Protein AF-A0A967C156-F1 (afdb_monomer)

Radius of gyration: 16.28 Å; Cα contacts (8 Å, |Δi|>4): 108; chains: 1; bounding box: 31×24×55 Å

pLDDT: mean 86.51, std 12.31, range [44.38, 97.31]

Mean predicted aligned error: 6.6 Å

Secondary structure (DSSP, 8-state):
-HHHHHHHHHHHHHHHHHSSSPTTHHHHHHHHHHHHHHHHGGGS-S-HHHHHHHHHHHHHHHHHHHHHHHHHTT--GGGSTTHHHHHHHHHHHHHHHHHHHHHHHHHHHHSGGGTGGG-

Structure (mmCIF, N/CA/C/O backbone):
data_AF-A0A967C156-F1
#
_entry.id   AF-A0A967C156-F1
#
loop_
_atom_site.group_PDB
_atom_site.id
_atom_site.type_symbol
_atom_site.label_atom_id
_atom_site.label_alt_id
_atom_site.label_comp_id
_atom_site.label_asym_id
_atom_site.label_entity_id
_atom_site.label_seq_id
_atom_site.pdbx_PDB_ins_code
_atom_site.Cartn_x
_atom_site.Cartn_y
_atom_site.Cartn_z
_atom_site.occupancy
_atom_site.B_iso_or_equiv
_atom_site.auth_seq_id
_atom_site.auth_comp_id
_atom_site.auth_asym_id
_atom_site.auth_atom_id
_atom_site.pdbx_PDB_model_num
ATOM 1 N N . PRO A 1 1 ? -3.952 -3.877 -15.916 1.00 76.62 1 PRO A N 1
ATOM 2 C CA . PRO A 1 1 ? -4.201 -3.516 -14.492 1.00 76.62 1 PRO A CA 1
ATOM 3 C C . PRO A 1 1 ? -4.969 -4.615 -13.755 1.00 76.62 1 PRO A C 1
ATOM 5 O O . PRO A 1 1 ? -4.628 -4.916 -12.619 1.00 76.62 1 PRO A O 1
ATOM 8 N N . GLU A 1 2 ? -5.952 -5.225 -14.424 1.00 88.44 2 GLU A N 1
ATOM 9 C CA . GLU A 1 2 ? -6.846 -6.249 -13.864 1.00 88.44 2 GLU A CA 1
ATOM 10 C C . GLU A 1 2 ? -6.127 -7.377 -13.096 1.00 88.44 2 GLU A C 1
ATOM 12 O O . GLU A 1 2 ? -6.492 -7.585 -11.940 1.00 88.44 2 GLU A O 1
ATOM 17 N N . PRO A 1 3 ? -5.049 -8.026 -13.600 1.00 92.00 3 PRO A N 1
ATOM 18 C CA . PRO A 1 3 ? -4.417 -9.123 -12.857 1.00 92.00 3 PRO A CA 1
ATOM 19 C C . PRO A 1 3 ? -3.771 -8.671 -11.542 1.00 92.00 3 PRO A C 1
ATOM 21 O O . PRO A 1 3 ? -3.859 -9.360 -10.532 1.00 92.00 3 PRO A O 1
ATOM 24 N N . ALA A 1 4 ? -3.150 -7.487 -11.536 1.00 91.75 4 ALA A N 1
ATOM 25 C CA . ALA A 1 4 ? -2.518 -6.933 -10.341 1.00 91.75 4 ALA A CA 1
ATOM 26 C C . ALA A 1 4 ? -3.553 -6.542 -9.281 1.00 91.75 4 ALA A C 1
ATOM 28 O O . ALA A 1 4 ? -3.335 -6.763 -8.096 1.00 91.75 4 ALA A O 1
ATOM 29 N N . VAL A 1 5 ? -4.690 -5.991 -9.713 1.00 96.25 5 VAL A N 1
ATOM 30 C CA . VAL A 1 5 ? -5.806 -5.635 -8.829 1.00 96.25 5 VAL A CA 1
ATOM 31 C C . VAL A 1 5 ? -6.410 -6.884 -8.190 1.00 96.2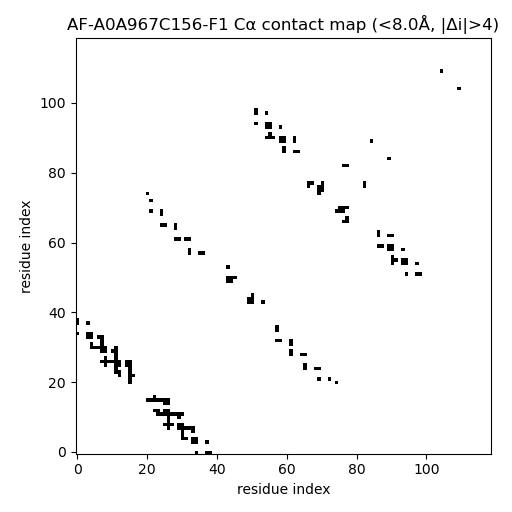5 5 VAL A C 1
ATOM 33 O O . VAL A 1 5 ? -6.600 -6.909 -6.977 1.00 96.25 5 VAL A O 1
ATOM 36 N N . VAL A 1 6 ? -6.635 -7.941 -8.977 1.00 97.25 6 VAL A N 1
ATOM 37 C CA . VAL A 1 6 ? -7.114 -9.233 -8.461 1.00 97.25 6 VAL A CA 1
ATOM 38 C C . VAL A 1 6 ? -6.111 -9.832 -7.474 1.00 97.25 6 VAL A C 1
ATOM 40 O O . VAL A 1 6 ? -6.518 -10.311 -6.417 1.00 97.25 6 VAL A O 1
ATOM 43 N N . LEU A 1 7 ? -4.808 -9.759 -7.762 1.00 95.56 7 LEU A N 1
ATOM 44 C CA . LEU A 1 7 ? -3.757 -10.193 -6.835 1.00 95.56 7 LEU A CA 1
ATOM 45 C C . LEU A 1 7 ? -3.767 -9.391 -5.529 1.00 95.56 7 LEU A C 1
ATOM 47 O O . LEU A 1 7 ? -3.709 -9.984 -4.457 1.00 95.56 7 LEU A O 1
ATOM 51 N N . GLY A 1 8 ? -3.884 -8.062 -5.602 1.00 95.94 8 GLY A N 1
ATOM 52 C CA . GLY A 1 8 ? -3.962 -7.197 -4.422 1.00 95.94 8 GLY A CA 1
ATOM 53 C C . GLY A 1 8 ? -5.182 -7.512 -3.557 1.00 95.94 8 GLY A C 1
ATOM 54 O O . GLY A 1 8 ? -5.052 -7.686 -2.345 1.00 95.94 8 GLY A O 1
ATOM 55 N N . PHE A 1 9 ? -6.350 -7.666 -4.185 1.00 97.06 9 PHE A N 1
ATOM 56 C CA . PHE A 1 9 ? -7.585 -8.051 -3.506 1.00 97.06 9 PHE A CA 1
ATOM 57 C C . PHE A 1 9 ? -7.468 -9.419 -2.835 1.00 97.06 9 PHE A C 1
ATOM 59 O O . PHE A 1 9 ? -7.745 -9.550 -1.646 1.00 97.06 9 PHE A O 1
ATOM 66 N N . THR A 1 10 ? -7.049 -10.439 -3.587 1.00 97.06 10 THR A N 1
ATOM 67 C CA . THR A 1 10 ? -6.989 -11.823 -3.096 1.00 97.06 10 THR A CA 1
ATOM 68 C C . THR A 1 10 ? -5.947 -11.986 -1.997 1.00 97.06 10 THR A C 1
ATOM 70 O O . THR A 1 10 ? -6.244 -12.605 -0.978 1.00 97.06 10 THR A O 1
ATOM 73 N N . ALA A 1 11 ? -4.771 -11.36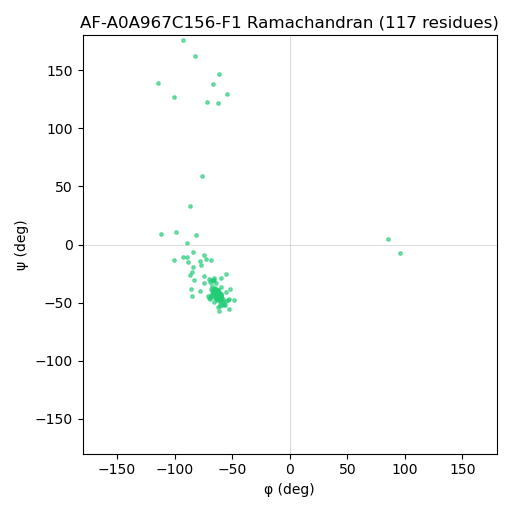9 -2.139 1.00 95.50 11 ALA A N 1
ATOM 74 C CA . ALA A 1 11 ? -3.764 -11.342 -1.085 1.00 95.50 11 ALA A CA 1
ATOM 75 C C . ALA A 1 11 ? -4.307 -10.673 0.184 1.00 95.50 11 ALA A C 1
ATOM 77 O O . ALA A 1 11 ? -4.192 -11.236 1.271 1.00 95.50 11 ALA A O 1
ATOM 78 N N . GLY A 1 12 ? -4.947 -9.508 0.057 1.00 95.19 12 GLY A N 1
ATOM 79 C CA . GLY A 1 12 ? -5.521 -8.820 1.210 1.00 95.19 12 GLY A CA 1
ATOM 80 C C . GLY A 1 12 ? -6.662 -9.588 1.862 1.00 95.19 12 GLY A C 1
ATOM 81 O O . GLY A 1 12 ? -6.706 -9.652 3.084 1.00 95.19 12 GLY A O 1
ATOM 82 N N . LEU A 1 13 ? -7.506 -10.252 1.074 1.00 96.00 13 LEU A N 1
ATOM 83 C CA . LEU A 1 13 ? -8.576 -11.098 1.588 1.00 96.00 13 LEU A CA 1
ATOM 84 C C . LEU A 1 13 ? -8.021 -12.289 2.375 1.00 96.00 13 LEU A C 1
ATOM 86 O O . LEU A 1 13 ? -8.513 -12.576 3.459 1.00 96.00 13 LEU A O 1
ATOM 90 N N . ILE A 1 14 ? -6.975 -12.955 1.876 1.00 96.25 14 ILE A N 1
ATOM 91 C CA . ILE A 1 14 ? -6.306 -14.042 2.609 1.00 96.25 14 ILE A CA 1
ATOM 92 C C . ILE A 1 14 ? -5.766 -13.525 3.945 1.00 96.25 14 ILE A C 1
ATOM 94 O O . ILE A 1 14 ? -5.950 -14.166 4.976 1.00 96.25 14 ILE A O 1
ATOM 98 N N . ILE A 1 15 ? -5.126 -12.356 3.943 1.00 94.56 15 ILE A N 1
ATOM 99 C CA . ILE A 1 15 ? -4.582 -11.762 5.165 1.00 94.56 15 ILE A CA 1
ATOM 100 C C . ILE A 1 15 ? -5.705 -11.385 6.143 1.00 94.56 15 ILE A C 1
ATOM 102 O O . ILE A 1 15 ? -5.554 -11.610 7.342 1.00 94.56 15 ILE A O 1
ATOM 106 N N . ASP A 1 16 ? -6.819 -10.841 5.651 1.00 92.94 16 ASP A N 1
ATOM 107 C CA . ASP A 1 16 ? -7.993 -10.523 6.468 1.00 92.94 16 ASP A CA 1
ATOM 108 C C . ASP A 1 16 ? -8.607 -11.793 7.083 1.00 92.94 16 ASP A C 1
ATOM 110 O O . ASP A 1 16 ? -8.963 -11.785 8.256 1.00 92.94 16 ASP A O 1
ATOM 114 N N . LEU A 1 17 ? -8.669 -12.902 6.333 1.00 94.38 17 LEU A N 1
ATOM 115 C CA . LEU A 1 17 ? -9.191 -14.192 6.809 1.00 94.38 17 LEU A CA 1
ATOM 116 C C . LEU A 1 17 ? -8.292 -14.870 7.853 1.00 94.38 17 LEU A C 1
ATOM 118 O O . LEU A 1 17 ? -8.790 -15.594 8.713 1.00 94.38 17 LEU A O 1
ATOM 122 N N . LEU A 1 18 ? -6.975 -14.675 7.760 1.00 94.00 18 LEU A N 1
ATOM 123 C CA . LEU A 1 18 ? -6.003 -15.206 8.723 1.00 94.00 18 LEU A CA 1
ATOM 124 C C . LEU A 1 18 ? -5.835 -14.303 9.953 1.00 94.00 18 LEU A C 1
ATOM 126 O O . LEU A 1 18 ? -5.299 -14.739 10.972 1.00 94.00 18 LEU A O 1
ATOM 130 N N . GLY A 1 19 ? -6.225 -13.035 9.837 1.00 84.81 19 GLY A N 1
ATOM 131 C CA . GLY A 1 19 ? -6.076 -12.027 10.874 1.00 84.81 19 GLY A CA 1
ATOM 132 C C . GLY A 1 19 ? -7.298 -11.897 11.781 1.00 84.81 19 GLY A C 1
ATOM 133 O O . GLY A 1 19 ? -8.341 -12.505 11.578 1.00 84.81 19 GLY A O 1
ATOM 134 N N . SER A 1 20 ? -7.165 -11.038 12.790 1.00 74.38 20 SER A N 1
ATOM 135 C CA . SER A 1 20 ? -8.268 -10.589 13.652 1.00 74.38 20 SER A CA 1
ATOM 136 C C . SER A 1 20 ? -8.825 -9.216 13.242 1.00 74.38 20 SER A C 1
ATOM 138 O O . SER A 1 20 ? -9.541 -8.590 14.021 1.00 74.38 20 SER A O 1
ATOM 140 N N . ALA A 1 21 ? -8.432 -8.714 12.068 1.00 77.81 21 ALA A N 1
ATOM 141 C CA . ALA A 1 21 ? -8.848 -7.418 11.535 1.00 77.81 21 ALA A CA 1
ATOM 142 C C . ALA A 1 21 ? -10.235 -7.515 10.859 1.00 77.81 21 ALA A C 1
ATOM 144 O O . ALA A 1 21 ? -10.672 -8.617 10.517 1.00 77.81 21 ALA A O 1
ATOM 145 N N . PRO A 1 22 ? -10.942 -6.390 10.631 1.00 84.94 22 PRO A N 1
ATOM 146 C CA . PRO A 1 22 ? -12.184 -6.367 9.874 1.00 84.94 22 PRO A CA 1
ATOM 147 C C . PRO A 1 22 ? -12.020 -6.989 8.486 1.00 84.94 22 PRO A C 1
ATOM 149 O O . PRO A 1 22 ? -11.133 -6.623 7.712 1.00 84.94 22 PRO A O 1
ATOM 152 N N . LEU A 1 23 ? -12.924 -7.910 8.165 1.00 89.56 23 LEU A N 1
ATOM 153 C CA . LEU A 1 23 ? -12.907 -8.653 6.912 1.00 89.56 23 LEU A CA 1
ATOM 154 C C . LEU A 1 23 ? -13.079 -7.690 5.725 1.00 89.56 23 LEU A C 1
ATOM 156 O O . LEU A 1 23 ? -14.067 -6.961 5.647 1.00 89.56 23 LEU A O 1
ATOM 160 N N . GLY A 1 24 ? -12.109 -7.678 4.809 1.00 91.00 24 GLY A N 1
ATOM 161 C CA . GLY A 1 24 ? -12.103 -6.822 3.622 1.00 91.00 24 GLY A CA 1
ATOM 162 C C . GLY A 1 24 ? -11.320 -5.511 3.767 1.00 91.00 24 GLY A C 1
ATOM 163 O O . GLY A 1 24 ? -11.127 -4.820 2.762 1.00 91.00 24 GLY A O 1
ATOM 164 N N . LEU A 1 25 ? -10.838 -5.160 4.967 1.00 93.12 25 LEU A N 1
ATOM 165 C CA . LEU A 1 25 ? -10.046 -3.947 5.184 1.00 93.12 25 LEU A CA 1
ATOM 166 C C . LEU A 1 25 ? -8.736 -3.984 4.385 1.00 93.12 25 LEU A C 1
ATOM 168 O O . LEU A 1 25 ? -8.462 -3.063 3.605 1.00 93.12 25 LEU A O 1
ATOM 172 N N . ARG A 1 26 ? -7.925 -5.038 4.541 1.00 94.31 26 ARG A N 1
ATOM 173 C CA . ARG A 1 26 ? -6.657 -5.148 3.804 1.00 94.31 26 ARG A CA 1
ATOM 174 C C . ARG A 1 26 ? -6.907 -5.497 2.348 1.00 94.31 26 ARG A C 1
ATOM 176 O O . ARG A 1 26 ? -6.177 -4.990 1.498 1.00 94.31 26 ARG A O 1
ATOM 183 N N . ALA A 1 27 ? -7.945 -6.280 2.042 1.00 96.25 27 ALA A N 1
ATOM 184 C CA . ALA A 1 27 ? -8.364 -6.542 0.662 1.00 96.25 27 ALA A CA 1
ATOM 185 C C . ALA A 1 27 ? -8.593 -5.237 -0.116 1.00 96.25 27 ALA A C 1
ATOM 187 O O . ALA A 1 27 ? -8.049 -5.056 -1.207 1.00 96.25 27 ALA A O 1
ATOM 188 N N . MET A 1 28 ? -9.330 -4.290 0.467 1.00 95.88 28 MET A N 1
ATOM 189 C CA . MET A 1 28 ? -9.583 -2.987 -0.145 1.00 95.88 28 MET A CA 1
ATOM 190 C C . MET A 1 28 ? -8.304 -2.152 -0.282 1.00 95.88 28 MET A C 1
ATOM 192 O O . MET A 1 28 ? -8.022 -1.640 -1.367 1.00 95.88 28 MET A O 1
ATOM 196 N N . VAL A 1 29 ? -7.512 -2.019 0.787 1.00 95.94 29 VAL A N 1
ATOM 197 C CA . VAL A 1 29 ? -6.287 -1.201 0.754 1.00 95.94 29 VAL A CA 1
ATOM 198 C C . VAL A 1 29 ? -5.290 -1.742 -0.271 1.00 95.94 29 VAL A C 1
ATOM 200 O O . VAL A 1 29 ? -4.786 -0.976 -1.092 1.00 95.94 29 VAL A O 1
ATOM 203 N N . LEU A 1 30 ? -5.039 -3.053 -0.286 1.00 96.25 30 LEU A N 1
ATOM 204 C CA . LEU A 1 30 ? -4.097 -3.665 -1.226 1.00 96.25 30 LEU A CA 1
ATOM 205 C C . LEU A 1 30 ? -4.595 -3.623 -2.672 1.00 96.25 30 LEU A C 1
ATOM 207 O O . LEU A 1 30 ? -3.786 -3.477 -3.587 1.00 96.25 30 LEU A O 1
ATOM 211 N N . THR A 1 31 ? -5.910 -3.662 -2.892 1.00 97.31 31 THR A N 1
ATOM 212 C CA . THR A 1 31 ? -6.504 -3.404 -4.212 1.00 97.31 31 THR A CA 1
ATOM 213 C C . THR A 1 31 ? -6.167 -1.997 -4.707 1.00 97.31 31 THR A C 1
ATOM 215 O O . THR A 1 31 ? -5.709 -1.832 -5.841 1.00 97.31 31 THR A O 1
ATOM 218 N N . ILE A 1 32 ? -6.353 -0.982 -3.857 1.00 97.12 32 ILE A N 1
ATOM 219 C CA . ILE A 1 32 ? -6.047 0.416 -4.194 1.00 97.12 32 ILE A CA 1
ATOM 220 C C . ILE A 1 32 ? -4.550 0.580 -4.458 1.00 97.12 32 ILE A C 1
ATOM 222 O O . ILE A 1 32 ? -4.175 1.165 -5.474 1.00 97.12 32 ILE A O 1
ATOM 226 N N . VAL A 1 33 ? -3.700 0.023 -3.592 1.00 96.81 33 VAL A N 1
ATOM 227 C CA . VAL A 1 33 ? -2.240 0.035 -3.763 1.00 96.81 33 VAL A CA 1
ATOM 228 C C . VAL A 1 33 ? -1.855 -0.589 -5.103 1.00 96.81 33 VAL A C 1
ATOM 230 O O . VAL A 1 33 ? -1.190 0.065 -5.902 1.00 96.81 33 VAL A O 1
ATOM 233 N N . ALA A 1 34 ? -2.341 -1.795 -5.412 1.00 96.50 34 ALA A N 1
ATOM 234 C CA . ALA A 1 34 ? -2.040 -2.473 -6.671 1.00 96.50 34 ALA A CA 1
ATOM 235 C C . ALA A 1 34 ? -2.497 -1.666 -7.897 1.00 96.50 34 ALA A C 1
ATOM 237 O O . ALA A 1 34 ? -1.755 -1.545 -8.880 1.00 96.50 34 ALA A O 1
ATOM 238 N N . TYR A 1 35 ? -3.693 -1.075 -7.837 1.00 96.69 35 TYR A N 1
ATOM 239 C CA . TYR A 1 35 ? -4.195 -0.199 -8.891 1.00 96.69 35 TYR A CA 1
ATOM 240 C C . TYR A 1 35 ? -3.288 1.023 -9.090 1.00 96.69 35 TYR A C 1
ATOM 242 O O . TYR A 1 35 ? -2.859 1.287 -10.216 1.00 96.69 35 TYR A O 1
ATOM 250 N N . VAL A 1 36 ? -2.954 1.742 -8.012 1.00 96.00 36 VAL A N 1
ATOM 251 C CA . VAL A 1 36 ? -2.096 2.936 -8.054 1.00 96.00 36 VAL A CA 1
ATOM 252 C C . VAL A 1 36 ? -0.705 2.590 -8.577 1.00 96.00 36 VAL A C 1
ATOM 254 O O . VAL A 1 36 ? -0.203 3.299 -9.452 1.00 96.00 36 VAL A O 1
ATOM 257 N N . THR A 1 37 ? -0.107 1.485 -8.124 1.00 93.69 37 THR A N 1
ATOM 258 C CA . THR A 1 37 ? 1.198 1.016 -8.605 1.00 93.69 37 THR A CA 1
ATOM 259 C C . THR A 1 37 ? 1.172 0.788 -10.109 1.00 93.69 37 THR A C 1
ATOM 261 O O . THR A 1 37 ? 1.992 1.357 -10.827 1.00 93.69 37 THR A O 1
ATOM 264 N N . VAL A 1 38 ? 0.207 0.023 -10.628 1.00 93.06 38 VAL A N 1
ATOM 265 C CA . VAL A 1 38 ? 0.145 -0.238 -12.074 1.00 93.06 38 VAL A CA 1
ATOM 266 C C . VAL A 1 38 ? -0.186 1.025 -12.862 1.00 93.06 38 VAL A C 1
ATOM 268 O O . VAL A 1 38 ? 0.342 1.215 -13.953 1.00 93.06 38 VAL A O 1
ATOM 271 N N . ARG A 1 39 ? -1.031 1.906 -12.322 1.00 93.06 39 ARG A N 1
ATOM 272 C CA . ARG A 1 39 ? -1.441 3.141 -12.998 1.00 93.06 39 ARG A CA 1
ATOM 273 C C . ARG A 1 39 ? -0.315 4.169 -13.102 1.00 93.06 39 ARG A C 1
ATOM 275 O O . ARG A 1 39 ? -0.333 4.979 -14.033 1.00 93.06 39 ARG A O 1
ATOM 282 N N . THR A 1 40 ? 0.612 4.164 -12.146 1.00 90.88 40 THR A N 1
ATOM 283 C CA . THR A 1 40 ? 1.727 5.119 -12.066 1.00 90.88 40 THR A CA 1
ATOM 284 C C . THR A 1 40 ? 3.051 4.553 -12.574 1.00 90.88 40 THR A C 1
ATOM 286 O O . THR A 1 40 ? 3.941 5.349 -12.854 1.00 90.88 40 THR A O 1
ATOM 289 N N . ARG A 1 41 ? 3.174 3.230 -12.779 1.00 85.25 41 ARG A N 1
ATOM 290 C CA . ARG A 1 41 ? 4.430 2.572 -13.192 1.00 85.25 41 ARG A CA 1
ATOM 291 C C . ARG A 1 41 ? 5.092 3.192 -14.426 1.00 85.25 41 ARG A C 1
ATOM 293 O O . ARG A 1 41 ? 6.305 3.327 -14.446 1.00 85.25 41 ARG A O 1
ATOM 300 N N . ASP A 1 42 ? 4.299 3.612 -15.414 1.00 86.06 42 ASP A N 1
ATOM 301 C CA . ASP A 1 42 ? 4.813 4.149 -16.682 1.00 86.06 42 ASP A CA 1
ATOM 302 C C . ASP A 1 42 ? 5.382 5.575 -16.526 1.00 86.06 42 ASP A C 1
ATOM 304 O O . ASP A 1 42 ? 5.993 6.105 -17.449 1.00 86.06 42 ASP A O 1
ATOM 308 N N . ARG A 1 43 ? 5.178 6.216 -15.364 1.00 83.50 43 ARG A N 1
ATOM 309 C CA . ARG A 1 43 ? 5.722 7.545 -15.036 1.00 83.50 43 ARG A CA 1
ATOM 310 C C . ARG A 1 43 ? 7.102 7.482 -14.388 1.00 83.50 43 ARG A C 1
ATOM 312 O O . ARG A 1 43 ? 7.717 8.527 -14.201 1.00 83.50 43 ARG A O 1
ATOM 319 N N . PHE A 1 44 ? 7.558 6.296 -13.994 1.00 79.81 44 PHE A N 1
ATOM 320 C CA . PHE A 1 44 ? 8.837 6.126 -13.322 1.00 79.81 44 PHE A CA 1
ATOM 321 C C . PHE A 1 44 ? 9.881 5.639 -14.318 1.00 79.81 44 PHE A C 1
ATOM 323 O O . PHE A 1 44 ? 9.694 4.632 -14.999 1.00 79.81 44 PHE A O 1
ATOM 330 N N . GLU A 1 45 ? 11.006 6.345 -14.381 1.00 75.12 45 GLU A N 1
ATOM 331 C CA . GLU A 1 45 ? 12.189 5.838 -15.066 1.00 75.12 45 GLU A CA 1
ATOM 332 C C . GLU A 1 45 ? 12.665 4.543 -14.394 1.00 75.12 45 GLU A C 1
ATOM 334 O O . GLU A 1 45 ? 12.560 4.386 -13.173 1.00 75.12 45 GLU A O 1
ATOM 339 N N . ILE A 1 46 ? 13.222 3.620 -15.187 1.00 71.31 46 ILE A N 1
ATOM 340 C CA . ILE A 1 46 ? 13.766 2.335 -14.717 1.00 71.31 46 ILE A CA 1
ATOM 341 C C . ILE A 1 46 ? 15.131 2.576 -14.055 1.00 71.31 46 ILE A C 1
ATOM 343 O O . ILE A 1 46 ? 16.167 2.077 -14.488 1.00 71.31 46 ILE A O 1
ATOM 347 N N . SER A 1 47 ? 15.149 3.398 -13.011 1.00 83.00 47 SER A N 1
ATOM 348 C CA . SER A 1 47 ? 16.307 3.609 -12.158 1.00 83.00 47 SER A CA 1
ATOM 349 C C . SER A 1 47 ? 15.981 3.092 -10.756 1.00 83.00 47 SER A C 1
ATOM 351 O O . SER A 1 47 ? 14.875 3.270 -10.240 1.00 83.00 47 SER A O 1
ATOM 353 N N . ILE A 1 48 ? 16.951 2.424 -10.130 1.00 82.44 48 ILE A N 1
ATOM 354 C CA . ILE A 1 48 ? 16.816 1.885 -8.770 1.00 82.44 48 ILE A CA 1
ATOM 355 C C . ILE A 1 48 ? 16.350 2.951 -7.757 1.00 82.44 48 ILE A C 1
ATOM 357 O O . ILE A 1 48 ? 15.413 2.657 -7.011 1.00 82.44 48 ILE A O 1
ATOM 361 N N . PRO A 1 49 ? 16.916 4.177 -7.711 1.00 87.75 49 PRO A N 1
ATOM 362 C CA . PRO A 1 49 ? 16.464 5.174 -6.742 1.00 87.75 49 PRO A CA 1
ATOM 363 C C . PRO A 1 49 ? 15.031 5.648 -7.013 1.00 87.75 49 PRO A C 1
ATOM 365 O O . PRO A 1 49 ? 14.258 5.781 -6.065 1.00 87.75 49 PRO A O 1
ATOM 368 N N . THR A 1 50 ? 14.636 5.838 -8.278 1.00 88.81 50 THR A N 1
ATOM 369 C CA . THR A 1 50 ? 13.267 6.257 -8.623 1.00 88.81 50 THR A CA 1
ATOM 370 C C . THR A 1 50 ? 12.246 5.193 -8.224 1.00 88.81 50 THR A C 1
ATOM 372 O O . THR A 1 50 ? 11.224 5.518 -7.619 1.00 88.81 50 THR A O 1
ATOM 375 N N . ILE A 1 51 ? 12.538 3.914 -8.490 1.00 88.12 51 ILE A N 1
ATOM 376 C CA . ILE A 1 51 ? 11.683 2.793 -8.074 1.00 88.12 51 ILE A CA 1
ATOM 377 C C . ILE A 1 51 ? 11.591 2.722 -6.546 1.00 88.12 51 ILE A C 1
ATOM 379 O O . ILE A 1 51 ? 10.494 2.564 -6.015 1.00 88.12 51 ILE A O 1
ATOM 383 N N . GLY A 1 52 ? 12.710 2.880 -5.834 1.00 91.50 52 GLY A N 1
ATOM 384 C CA . GLY A 1 52 ? 12.725 2.883 -4.370 1.00 91.50 52 GLY A CA 1
ATOM 385 C C . GLY A 1 52 ? 11.827 3.972 -3.778 1.00 91.50 52 GLY A C 1
ATOM 386 O O . GLY A 1 52 ? 10.999 3.685 -2.915 1.00 91.50 52 GLY A O 1
ATOM 387 N N . VAL A 1 53 ? 11.922 5.204 -4.291 1.00 92.12 53 VAL A N 1
ATOM 388 C CA . VAL A 1 53 ? 11.063 6.323 -3.863 1.00 92.12 53 VAL A CA 1
ATOM 389 C C . VAL A 1 53 ? 9.592 6.055 -4.189 1.00 92.12 53 VAL A C 1
ATOM 391 O O . VAL A 1 53 ? 8.727 6.311 -3.352 1.00 92.12 53 VAL A O 1
ATOM 394 N N . ALA A 1 54 ? 9.294 5.511 -5.371 1.00 92.12 54 ALA A N 1
ATOM 395 C CA . ALA A 1 54 ? 7.929 5.177 -5.768 1.00 92.12 54 ALA A CA 1
ATOM 396 C C . ALA A 1 54 ? 7.307 4.109 -4.856 1.00 92.12 54 ALA A C 1
ATOM 398 O O . ALA A 1 54 ? 6.193 4.294 -4.365 1.00 92.12 54 ALA A O 1
ATOM 399 N N . VAL A 1 55 ? 8.035 3.018 -4.592 1.00 93.75 55 VAL A N 1
ATOM 400 C CA . VAL A 1 55 ? 7.599 1.947 -3.683 1.00 93.75 55 VAL A CA 1
ATOM 401 C C . VAL A 1 55 ? 7.364 2.508 -2.287 1.00 93.75 55 VAL A C 1
ATOM 403 O O . VAL A 1 55 ? 6.299 2.275 -1.721 1.00 93.75 55 VAL A O 1
ATOM 406 N N . TRP A 1 56 ? 8.307 3.297 -1.766 1.00 94.75 56 TRP A N 1
ATOM 407 C CA . TRP A 1 56 ? 8.180 3.918 -0.451 1.00 94.75 56 TRP A CA 1
ATOM 408 C C . TRP A 1 56 ? 6.936 4.805 -0.348 1.00 94.75 56 TRP A C 1
ATOM 410 O O . TRP A 1 56 ? 6.152 4.664 0.588 1.00 94.75 56 TRP A O 1
ATOM 420 N N . ALA A 1 57 ? 6.724 5.692 -1.324 1.00 94.81 57 ALA A N 1
ATOM 421 C CA . ALA A 1 57 ? 5.598 6.621 -1.326 1.00 94.81 57 ALA A CA 1
ATOM 422 C C . ALA A 1 57 ? 4.248 5.893 -1.415 1.00 94.81 57 ALA A C 1
ATOM 424 O O . ALA A 1 57 ? 3.303 6.244 -0.708 1.00 94.81 57 ALA A O 1
ATOM 425 N N . ILE A 1 58 ? 4.159 4.859 -2.256 1.00 95.69 58 ILE A N 1
ATOM 426 C CA . ILE A 1 58 ? 2.939 4.059 -2.404 1.00 95.69 58 ILE A CA 1
ATOM 427 C C . ILE A 1 58 ? 2.672 3.240 -1.136 1.00 95.69 58 ILE A C 1
ATOM 429 O O . ILE A 1 58 ? 1.538 3.224 -0.657 1.00 95.69 58 ILE A O 1
ATOM 433 N N . ALA A 1 59 ? 3.697 2.598 -0.573 1.00 95.31 59 ALA A N 1
ATOM 434 C CA . ALA A 1 59 ? 3.589 1.832 0.665 1.00 95.31 59 ALA A CA 1
ATOM 435 C C . ALA A 1 59 ? 3.155 2.721 1.836 1.00 95.31 59 ALA A C 1
ATOM 437 O O . ALA A 1 59 ? 2.220 2.378 2.556 1.00 95.31 59 ALA A O 1
ATOM 438 N N . LEU A 1 60 ? 3.763 3.903 1.976 1.00 95.69 60 LEU A N 1
ATOM 439 C CA . LEU A 1 60 ? 3.372 4.893 2.978 1.00 95.69 60 LEU A CA 1
ATOM 440 C C . LEU A 1 60 ? 1.916 5.338 2.794 1.00 95.69 60 LEU A C 1
ATOM 442 O O . LEU A 1 60 ? 1.156 5.401 3.757 1.00 95.69 60 LEU A O 1
ATOM 446 N N . GLY A 1 61 ? 1.498 5.609 1.556 1.00 95.75 61 GLY A N 1
ATOM 447 C CA . GLY A 1 61 ? 0.102 5.928 1.256 1.00 95.75 61 GLY A CA 1
ATOM 448 C C . GLY A 1 61 ? -0.850 4.795 1.652 1.00 95.75 61 GLY A C 1
ATOM 449 O O . GLY A 1 61 ? -1.894 5.050 2.251 1.00 95.75 61 GLY A O 1
ATOM 450 N N . GLY A 1 62 ? -0.473 3.545 1.376 1.00 95.31 62 GLY A N 1
ATOM 451 C CA . GLY A 1 62 ? -1.234 2.355 1.756 1.00 95.31 62 GLY A CA 1
ATOM 452 C C . GLY A 1 62 ? -1.343 2.163 3.271 1.00 95.31 62 GLY A C 1
ATOM 453 O O . GLY A 1 62 ? -2.437 1.901 3.768 1.00 95.31 62 GLY A O 1
ATOM 454 N N . THR A 1 63 ? -0.251 2.337 4.023 1.00 93.94 63 THR A N 1
ATOM 455 C CA . THR A 1 63 ? -0.262 2.206 5.492 1.00 93.94 63 THR A CA 1
ATOM 456 C C . THR A 1 63 ? -1.073 3.314 6.155 1.00 93.94 63 THR A C 1
ATOM 458 O O . THR A 1 63 ? -1.844 3.041 7.075 1.00 93.94 63 THR A O 1
ATOM 461 N N . VAL A 1 64 ? -0.972 4.549 5.658 1.00 93.38 64 VAL A N 1
ATOM 462 C CA . VAL A 1 64 ? -1.803 5.671 6.119 1.00 93.38 64 VAL A CA 1
ATOM 463 C C . VAL A 1 64 ? -3.277 5.408 5.821 1.00 93.38 64 VAL A C 1
ATOM 465 O O . VAL A 1 64 ? -4.117 5.579 6.704 1.00 93.38 64 VAL A O 1
ATOM 468 N N . LEU A 1 65 ? -3.602 4.944 4.612 1.00 94.06 65 LEU A N 1
ATOM 469 C CA . LEU A 1 65 ? -4.973 4.603 4.241 1.00 94.06 65 LEU A CA 1
ATOM 470 C C . LEU A 1 65 ? -5.535 3.496 5.139 1.00 94.06 65 LEU A C 1
ATOM 472 O O . LEU A 1 65 ? -6.658 3.617 5.624 1.00 94.06 65 LEU A O 1
ATOM 476 N N . LEU A 1 66 ? -4.742 2.457 5.410 1.00 92.31 66 LEU A N 1
ATOM 477 C CA . LEU A 1 66 ? -5.102 1.383 6.332 1.00 92.31 66 LEU A CA 1
ATOM 478 C C . LEU A 1 66 ? -5.372 1.915 7.740 1.00 92.31 66 LEU A C 1
ATOM 480 O O . LEU A 1 66 ? -6.373 1.541 8.343 1.00 92.31 66 LEU A O 1
ATOM 484 N N . ALA A 1 67 ? -4.512 2.796 8.255 1.00 91.19 67 ALA A N 1
ATOM 485 C CA . ALA A 1 67 ? -4.687 3.380 9.578 1.00 91.19 67 ALA A CA 1
ATOM 486 C C . ALA A 1 67 ? -5.972 4.217 9.658 1.00 91.19 67 ALA A C 1
ATOM 488 O O . ALA A 1 67 ? -6.761 4.032 10.582 1.00 91.19 67 ALA A O 1
ATOM 489 N N . ILE A 1 68 ? -6.221 5.082 8.670 1.00 91.62 68 ILE A N 1
ATOM 490 C CA . ILE A 1 68 ? -7.427 5.919 8.616 1.00 91.62 68 ILE A CA 1
ATOM 491 C C . ILE A 1 68 ? -8.671 5.035 8.543 1.00 91.62 68 ILE A C 1
ATOM 493 O O . ILE A 1 68 ? -9.534 5.109 9.415 1.00 91.62 68 ILE A O 1
ATOM 497 N N . ILE A 1 69 ? -8.754 4.168 7.536 1.00 91.94 69 ILE A N 1
ATOM 498 C CA . ILE A 1 69 ? -9.938 3.339 7.318 1.00 91.94 69 ILE A CA 1
ATOM 499 C C . ILE A 1 69 ? -10.138 2.389 8.496 1.00 91.94 69 ILE A C 1
ATOM 501 O O . ILE A 1 69 ? -11.236 2.330 9.036 1.00 91.94 69 ILE A O 1
ATOM 505 N N . GLY A 1 70 ? -9.091 1.710 8.960 1.00 90.44 70 GLY A N 1
ATOM 506 C CA . GLY A 1 70 ? -9.183 0.814 10.108 1.00 90.44 70 GLY A CA 1
ATOM 507 C C . GLY A 1 70 ? -9.737 1.522 11.345 1.00 90.44 70 GLY A C 1
ATOM 508 O O . GLY A 1 70 ? -10.629 0.984 12.001 1.00 90.44 70 GLY A O 1
ATOM 509 N N . THR A 1 71 ? -9.328 2.770 11.610 1.00 89.38 71 THR A N 1
ATOM 510 C CA . THR A 1 71 ? -9.940 3.543 12.705 1.00 89.38 71 THR A CA 1
ATOM 511 C C . THR A 1 71 ? -11.418 3.861 12.507 1.00 89.38 71 THR A C 1
ATOM 513 O O . THR A 1 71 ? -12.161 3.853 13.488 1.00 89.38 71 THR A O 1
ATOM 516 N N . LEU A 1 72 ? -11.879 4.071 11.269 1.00 89.56 72 LEU A N 1
ATOM 517 C CA . LEU A 1 72 ? -13.308 4.236 10.972 1.00 89.56 72 LEU A CA 1
ATOM 518 C C . LEU A 1 72 ? -14.103 2.946 11.230 1.00 89.56 72 LEU A C 1
ATOM 520 O O . LEU A 1 72 ? -15.254 3.016 11.649 1.00 89.56 72 LEU A O 1
ATOM 524 N N . PHE A 1 73 ? -13.478 1.780 1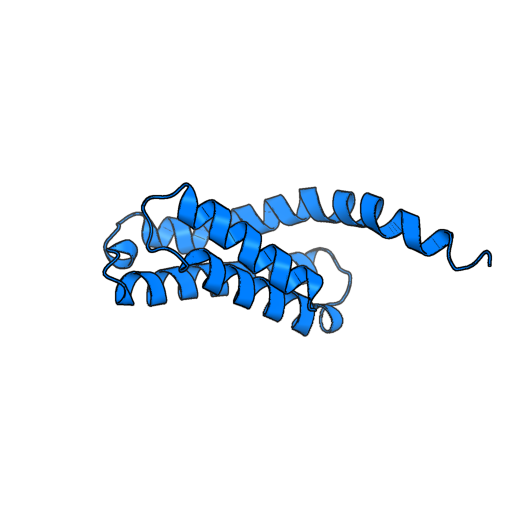1.050 1.00 86.81 73 PHE A N 1
ATOM 525 C CA . PHE A 1 73 ? -14.049 0.471 11.395 1.00 86.81 73 PHE A CA 1
ATOM 526 C C . PHE A 1 73 ? -13.905 0.110 12.886 1.00 86.81 73 PHE A C 1
ATOM 528 O O . PHE A 1 73 ? -14.227 -1.007 13.289 1.00 86.81 73 PHE A O 1
ATOM 535 N N . GLY A 1 74 ? -13.455 1.048 13.724 1.00 82.88 74 GLY A N 1
ATOM 536 C CA . GLY A 1 74 ? -13.343 0.861 15.171 1.00 82.88 74 GLY A CA 1
ATOM 537 C C . GLY A 1 74 ? -12.047 0.190 15.628 1.00 82.88 74 GLY A C 1
ATOM 538 O O . GLY A 1 74 ? -11.881 -0.045 16.830 1.00 82.88 74 GLY A O 1
ATOM 539 N N . GLU A 1 75 ? -11.103 -0.074 14.721 1.00 83.69 75 GLU A N 1
ATOM 540 C CA . GLU A 1 75 ? -9.769 -0.503 15.123 1.00 83.69 75 GLU A CA 1
ATOM 541 C C . GLU A 1 75 ? -9.036 0.627 15.852 1.00 83.69 75 GLU A C 1
ATOM 543 O O . GLU A 1 75 ? -9.055 1.791 15.455 1.00 83.69 75 GLU A O 1
ATOM 548 N N . ARG A 1 76 ? -8.324 0.297 16.930 1.00 82.00 76 ARG A N 1
ATOM 549 C CA . ARG A 1 76 ? -7.589 1.289 17.732 1.00 82.00 76 ARG A CA 1
ATOM 550 C C . ARG A 1 76 ? -6.181 1.551 17.192 1.00 82.00 76 ARG A C 1
ATOM 552 O O . ARG A 1 76 ? -5.286 1.857 17.972 1.00 82.00 76 ARG A O 1
ATOM 559 N N . ILE A 1 77 ? -6.000 1.475 15.873 1.00 78.50 77 ILE A N 1
ATOM 560 C CA . ILE A 1 77 ? -4.693 1.572 15.206 1.00 78.50 77 ILE A CA 1
ATOM 561 C C . ILE A 1 77 ? -3.991 2.886 15.565 1.00 78.50 77 ILE A C 1
ATOM 563 O O . ILE A 1 77 ? -2.878 2.858 16.065 1.00 78.50 77 ILE A O 1
ATOM 567 N N . LEU A 1 78 ? -4.654 4.043 15.435 1.00 77.50 78 LEU A N 1
ATOM 568 C CA . LEU A 1 78 ? -4.036 5.342 15.762 1.00 77.50 78 LEU A CA 1
ATOM 569 C C . LEU A 1 78 ? -3.761 5.561 17.262 1.00 77.50 78 LEU A C 1
ATOM 571 O O . LEU A 1 78 ? -3.059 6.503 17.621 1.00 77.50 78 LEU A O 1
ATOM 575 N N . ARG A 1 79 ? -4.322 4.724 18.144 1.00 78.81 79 ARG A N 1
ATOM 576 C CA . ARG A 1 79 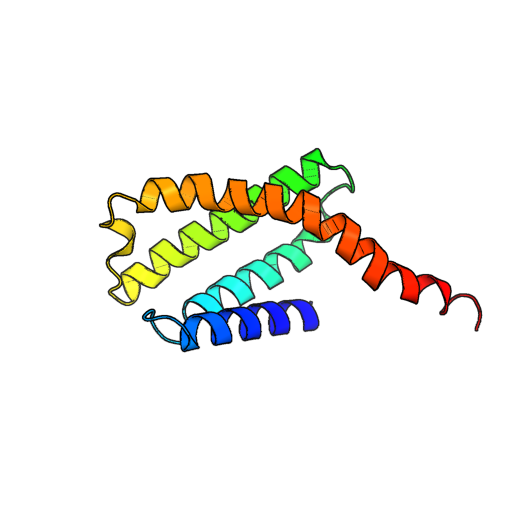? -4.053 4.762 19.591 1.00 78.81 79 ARG A CA 1
ATOM 577 C C . ARG A 1 79 ? -2.920 3.827 20.004 1.00 78.81 79 ARG A C 1
ATOM 579 O O . ARG A 1 79 ? -2.487 3.905 21.151 1.00 78.81 79 ARG A O 1
ATOM 586 N N . ASP A 1 80 ? -2.462 2.957 19.109 1.00 81.69 80 ASP A N 1
ATOM 587 C CA . ASP A 1 80 ? -1.327 2.085 19.369 1.00 81.69 80 ASP A CA 1
ATOM 588 C C . ASP A 1 80 ? -0.030 2.922 19.385 1.00 81.69 80 ASP A C 1
ATOM 590 O O . ASP A 1 80 ? 0.287 3.578 18.388 1.00 81.69 80 ASP A O 1
ATOM 594 N N . PRO A 1 81 ? 0.754 2.911 20.480 1.00 80.81 81 PRO A N 1
ATOM 595 C CA . PRO A 1 81 ? 2.048 3.595 20.543 1.00 80.81 81 PRO A CA 1
ATOM 596 C C . PRO A 1 81 ? 3.018 3.177 19.428 1.00 80.81 81 PRO A C 1
ATOM 598 O O . PRO A 1 81 ? 3.904 3.945 19.049 1.00 80.81 81 PRO A O 1
ATOM 601 N N . LEU A 1 82 ? 2.863 1.965 18.889 1.00 83.81 82 LEU A N 1
ATOM 602 C CA . LEU A 1 82 ? 3.683 1.446 17.798 1.00 83.81 82 LEU A CA 1
ATOM 603 C C . LEU A 1 82 ? 3.206 1.890 16.413 1.00 83.81 82 LEU A C 1
ATOM 605 O O . LEU A 1 82 ? 3.923 1.645 15.440 1.00 83.81 82 LEU A O 1
ATOM 609 N N . VAL A 1 83 ? 2.060 2.567 16.286 1.00 84.62 83 VAL A N 1
ATOM 610 C CA . VAL A 1 83 ? 1.503 2.929 14.975 1.00 84.62 83 VAL A CA 1
ATOM 611 C C . VAL A 1 83 ? 2.440 3.831 14.184 1.00 84.62 83 VAL A C 1
ATOM 613 O O . VAL A 1 83 ? 2.668 3.604 13.001 1.00 84.62 83 VAL A O 1
ATOM 616 N N . LEU A 1 84 ? 3.068 4.805 14.849 1.00 84.12 84 LEU A N 1
ATOM 617 C CA . LEU A 1 84 ? 4.000 5.724 14.201 1.00 84.12 84 LEU A CA 1
ATOM 618 C C . LEU A 1 84 ? 5.239 4.972 13.702 1.00 84.12 84 LEU A C 1
ATOM 620 O O . LEU A 1 84 ? 5.729 5.222 12.603 1.00 84.12 84 LEU A O 1
ATOM 624 N N . ARG A 1 85 ? 5.701 3.987 14.481 1.00 87.94 85 ARG A N 1
ATOM 625 C CA . ARG A 1 85 ? 6.791 3.096 14.081 1.00 87.94 85 ARG A CA 1
ATOM 626 C C . ARG A 1 85 ? 6.388 2.233 12.885 1.00 87.94 85 ARG A C 1
ATOM 628 O O . ARG A 1 85 ? 7.202 2.071 11.987 1.00 87.94 85 ARG A O 1
ATOM 635 N N . GLN A 1 86 ? 5.169 1.699 12.844 1.00 84.81 86 GLN A N 1
ATOM 636 C CA . GLN A 1 86 ? 4.688 0.901 11.710 1.00 84.81 86 GLN A CA 1
ATOM 637 C C . GLN A 1 86 ? 4.517 1.742 10.440 1.00 84.81 86 GLN A C 1
ATOM 639 O O . GLN A 1 86 ? 4.954 1.314 9.376 1.00 84.81 86 GLN A O 1
ATOM 644 N N . ILE A 1 87 ? 3.954 2.948 10.550 1.00 87.56 87 ILE A N 1
ATOM 645 C CA . ILE A 1 87 ? 3.766 3.866 9.417 1.00 87.56 87 ILE A CA 1
ATOM 646 C C . ILE A 1 87 ? 5.114 4.272 8.812 1.00 87.56 87 ILE A C 1
ATOM 64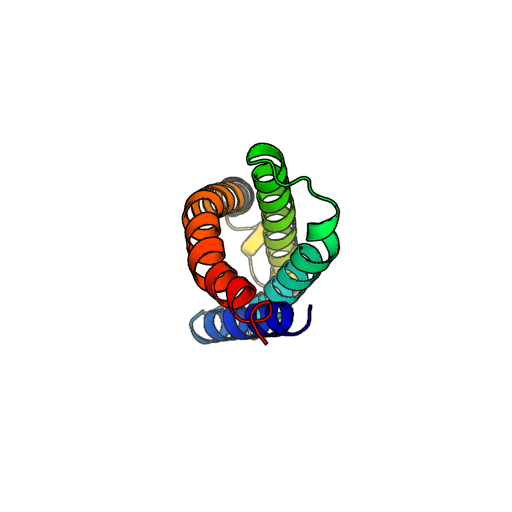8 O O . ILE A 1 87 ? 5.229 4.351 7.593 1.00 87.56 87 ILE A O 1
ATOM 652 N N . LEU A 1 88 ? 6.136 4.505 9.642 1.00 86.12 88 LEU A N 1
ATOM 653 C CA . LEU A 1 88 ? 7.454 4.936 9.168 1.00 86.12 88 LEU A CA 1
ATOM 654 C C . LEU A 1 88 ? 8.353 3.772 8.738 1.00 86.12 88 LEU A C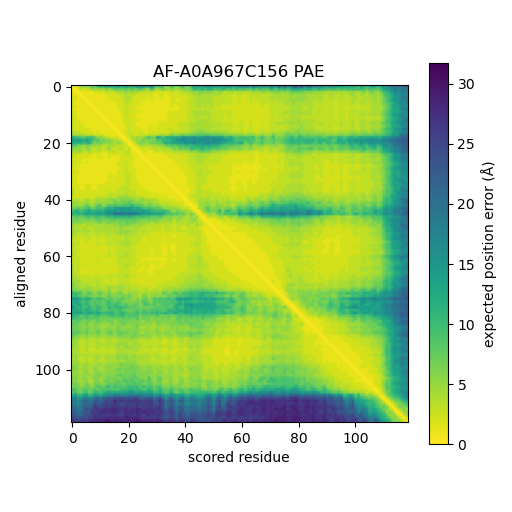 1
ATOM 656 O O . LEU A 1 88 ? 9.001 3.860 7.698 1.00 86.12 88 LEU A O 1
ATOM 660 N N . LEU A 1 89 ? 8.415 2.688 9.519 1.00 90.88 89 LEU A N 1
ATOM 661 C CA . LEU A 1 89 ? 9.305 1.559 9.228 1.00 90.88 89 LEU A CA 1
ATOM 662 C C . LEU A 1 89 ? 8.712 0.574 8.220 1.00 90.88 89 LEU A C 1
ATOM 664 O O . LEU A 1 89 ? 9.477 -0.032 7.478 1.00 90.88 89 LEU A O 1
ATOM 668 N N . GLY A 1 90 ? 7.387 0.414 8.165 1.00 91.75 90 GLY A N 1
ATOM 669 C CA . GLY A 1 90 ? 6.717 -0.490 7.221 1.00 91.75 90 GLY A CA 1
ATOM 670 C C . GLY A 1 90 ? 7.149 -0.242 5.771 1.00 91.75 90 GLY A C 1
ATOM 671 O O . GLY A 1 90 ? 7.738 -1.134 5.165 1.00 91.75 90 GLY A O 1
ATOM 672 N N . PRO A 1 91 ? 7.013 0.993 5.255 1.00 94.06 91 PRO A N 1
ATOM 673 C CA . PRO A 1 91 ? 7.459 1.338 3.906 1.00 94.06 91 PRO A CA 1
ATOM 674 C C . PRO A 1 91 ? 8.960 1.129 3.672 1.00 94.06 91 PRO A C 1
ATOM 676 O O . PRO A 1 91 ? 9.376 0.848 2.552 1.00 94.06 91 PRO A O 1
ATOM 679 N N . VAL A 1 92 ? 9.799 1.250 4.708 1.00 93.69 92 VAL A N 1
ATOM 680 C CA . VAL A 1 92 ? 11.240 0.962 4.595 1.00 93.69 92 VAL A CA 1
ATOM 681 C C . VAL A 1 92 ? 11.468 -0.532 4.368 1.00 93.69 92 VAL A C 1
ATOM 683 O O . VAL A 1 92 ? 12.252 -0.901 3.493 1.00 93.69 92 VAL A O 1
ATOM 686 N N . TYR A 1 93 ? 10.757 -1.393 5.102 1.00 93.75 93 TYR A N 1
ATOM 687 C CA . TYR A 1 93 ? 10.794 -2.835 4.861 1.00 93.75 93 TYR A CA 1
ATOM 688 C C . TYR A 1 93 ? 10.276 -3.193 3.466 1.00 93.75 93 TYR A C 1
ATOM 690 O O . TYR A 1 93 ? 10.889 -4.029 2.803 1.00 93.75 93 TYR A O 1
ATOM 698 N N . ASP A 1 94 ? 9.229 -2.522 2.982 1.00 94.12 94 ASP A N 1
ATOM 699 C CA . ASP A 1 94 ? 8.688 -2.750 1.637 1.00 94.12 94 ASP A CA 1
ATOM 700 C C . ASP A 1 94 ? 9.685 -2.378 0.534 1.00 94.12 94 ASP A C 1
ATOM 702 O O . ASP A 1 94 ? 9.810 -3.100 -0.454 1.00 94.12 94 ASP A O 1
ATOM 706 N N . VAL A 1 95 ? 10.456 -1.299 0.705 1.00 94.38 95 VAL A N 1
ATOM 707 C CA . VAL A 1 95 ? 11.535 -0.939 -0.232 1.00 94.38 95 VAL A CA 1
ATOM 708 C C . VAL A 1 95 ? 12.637 -1.995 -0.235 1.00 94.38 95 VAL A C 1
ATOM 710 O O . VAL A 1 95 ? 13.071 -2.420 -1.306 1.00 94.38 95 VAL A O 1
ATOM 713 N N . ILE A 1 96 ? 13.079 -2.447 0.943 1.00 93.56 96 ILE A N 1
ATOM 714 C CA . ILE A 1 96 ? 14.097 -3.504 1.060 1.00 93.56 96 ILE A CA 1
ATOM 715 C C . ILE A 1 96 ? 13.600 -4.784 0.378 1.00 93.56 96 ILE A C 1
ATOM 717 O O . ILE A 1 96 ? 14.330 -5.404 -0.401 1.00 93.56 96 ILE A O 1
ATOM 721 N N . LEU A 1 97 ? 12.341 -5.152 0.622 1.00 92.38 97 LEU A N 1
ATOM 722 C CA . LEU A 1 97 ? 11.709 -6.306 -0.001 1.00 92.38 97 LEU A CA 1
ATOM 723 C C . LEU A 1 97 ? 11.613 -6.133 -1.520 1.00 92.38 97 LEU A C 1
ATOM 725 O O . LEU A 1 97 ? 11.928 -7.064 -2.256 1.00 92.38 97 LEU A O 1
ATOM 729 N N . ALA A 1 98 ? 11.247 -4.948 -2.009 1.00 91.06 98 ALA A N 1
ATOM 730 C CA . ALA A 1 98 ? 11.173 -4.665 -3.437 1.00 91.06 98 ALA A CA 1
ATOM 731 C C . ALA A 1 98 ? 12.538 -4.817 -4.120 1.00 91.06 98 ALA A C 1
ATOM 733 O O . ALA A 1 98 ? 12.611 -5.422 -5.188 1.00 91.06 98 ALA A O 1
ATOM 734 N N . VAL A 1 99 ? 13.628 -4.358 -3.497 1.00 89.25 99 VAL A N 1
ATOM 735 C CA . VAL A 1 99 ? 14.991 -4.553 -4.028 1.00 89.25 99 VAL A CA 1
ATOM 736 C C . VAL A 1 99 ? 15.328 -6.042 -4.181 1.00 89.25 99 VAL A C 1
ATOM 738 O O . VAL A 1 99 ? 15.970 -6.421 -5.159 1.00 89.25 99 VAL A O 1
ATOM 741 N N . ALA A 1 100 ? 14.867 -6.896 -3.265 1.00 89.12 100 ALA A N 1
ATOM 742 C CA . ALA A 1 100 ? 15.078 -8.341 -3.344 1.00 89.12 100 ALA A CA 1
ATOM 743 C C . ALA A 1 100 ? 14.133 -9.040 -4.346 1.00 89.12 100 ALA A C 1
ATOM 745 O O . ALA A 1 100 ? 14.553 -9.936 -5.081 1.00 89.12 100 ALA A O 1
ATOM 746 N N . VAL A 1 101 ? 12.860 -8.636 -4.391 1.00 90.06 101 VAL A N 1
ATOM 747 C CA . VAL A 1 101 ? 11.794 -9.323 -5.141 1.00 90.06 101 VAL A CA 1
ATOM 748 C C . VAL A 1 101 ? 11.720 -8.879 -6.600 1.00 90.06 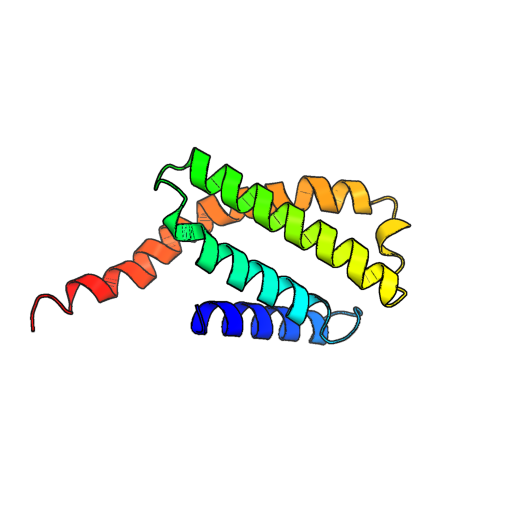101 VAL A C 1
ATOM 750 O O . VAL A 1 101 ? 11.509 -9.717 -7.475 1.00 90.06 101 VAL A O 1
ATOM 753 N N . LEU A 1 102 ? 11.917 -7.593 -6.902 1.00 86.88 102 LEU A N 1
ATOM 754 C CA . LEU A 1 102 ? 11.852 -7.076 -8.273 1.00 86.88 102 LEU A CA 1
ATOM 755 C C . LEU A 1 102 ? 12.795 -7.791 -9.255 1.00 86.88 102 LEU A C 1
ATOM 757 O O . LEU A 1 102 ? 12.304 -8.197 -10.307 1.00 86.88 102 LEU A O 1
ATOM 761 N N . PRO A 1 103 ? 14.096 -8.015 -8.966 1.00 86.25 103 PRO A N 1
ATOM 762 C CA . PRO A 1 103 ? 14.975 -8.730 -9.895 1.00 86.25 103 PRO A CA 1
ATOM 763 C C . PRO A 1 103 ? 14.575 -10.198 -10.080 1.00 86.25 103 PRO A C 1
ATOM 765 O O . PRO A 1 103 ? 14.810 -10.778 -11.139 1.00 86.25 103 PRO A O 1
ATOM 768 N N . LEU A 1 104 ? 13.969 -10.820 -9.066 1.00 87.38 104 LEU A N 1
ATOM 769 C CA . LEU A 1 104 ? 13.434 -12.173 -9.185 1.00 87.38 104 LEU A CA 1
ATOM 770 C C . LEU A 1 104 ? 12.199 -12.185 -10.095 1.00 87.38 104 LEU A C 1
ATOM 772 O O . LEU A 1 104 ? 12.118 -12.998 -11.013 1.00 87.38 104 LEU A O 1
ATOM 776 N N . MET A 1 105 ? 11.276 -11.246 -9.890 1.00 84.50 105 MET A N 1
ATOM 77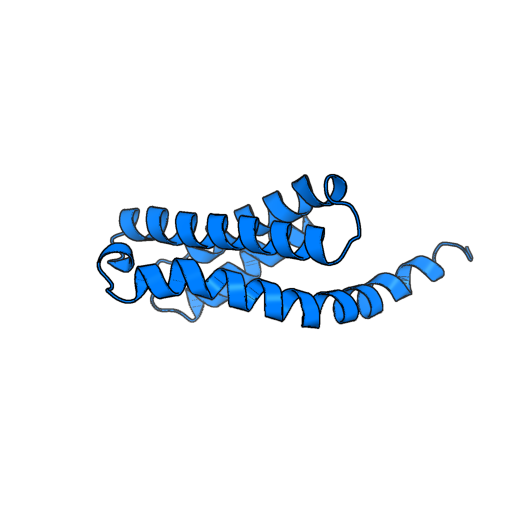7 C CA . MET A 1 105 ? 10.058 -11.122 -10.690 1.00 84.50 105 MET A CA 1
ATOM 778 C C . MET A 1 105 ? 10.355 -10.785 -12.149 1.00 84.50 105 MET A C 1
ATOM 780 O O . MET A 1 105 ? 9.740 -11.370 -13.035 1.00 84.50 105 MET A O 1
ATOM 784 N N . THR A 1 106 ? 11.324 -9.909 -12.431 1.00 83.50 106 THR A N 1
ATOM 785 C CA . THR A 1 106 ? 11.725 -9.615 -13.816 1.00 83.50 106 THR A CA 1
ATOM 786 C C . THR A 1 106 ? 12.368 -10.814 -14.504 1.00 83.50 106 THR A C 1
ATOM 788 O O . THR A 1 106 ? 12.194 -10.963 -15.708 1.00 83.50 106 THR A O 1
ATOM 791 N N . ARG A 1 107 ? 13.053 -11.706 -13.777 1.00 84.88 107 ARG A N 1
ATOM 792 C CA . ARG A 1 107 ? 13.564 -12.968 -14.343 1.00 84.88 107 ARG A CA 1
ATOM 793 C C . ARG A 1 107 ? 12.449 -13.963 -14.652 1.00 84.88 107 ARG A C 1
ATOM 795 O O . ARG A 1 107 ? 12.470 -14.566 -15.718 1.00 84.88 107 ARG A O 1
ATOM 802 N N . VAL A 1 108 ? 11.487 -14.121 -13.743 1.00 86.75 108 VAL A N 1
ATOM 803 C CA . VAL A 1 108 ? 10.366 -15.061 -13.916 1.00 86.75 108 VAL A CA 1
ATOM 804 C C . VAL A 1 108 ? 9.420 -14.591 -15.023 1.00 86.75 108 VAL A C 1
ATOM 806 O O . VAL A 1 108 ? 9.073 -15.370 -15.900 1.00 86.75 108 VAL A O 1
ATOM 809 N N . LEU A 1 109 ? 9.047 -13.308 -15.020 1.00 77.62 109 LEU A N 1
ATOM 810 C CA . LEU A 1 109 ? 8.094 -12.729 -15.977 1.00 77.62 109 LEU A CA 1
ATOM 811 C C . LEU A 1 109 ? 8.754 -12.285 -17.293 1.00 77.62 109 LEU A C 1
ATOM 813 O O . LEU A 1 109 ? 8.087 -12.166 -18.316 1.00 77.62 109 LEU A O 1
ATOM 817 N N . GLY A 1 110 ? 10.061 -12.006 -17.286 1.00 62.09 110 GLY A N 1
ATOM 818 C CA . GLY A 1 110 ? 10.812 -11.594 -18.476 1.00 62.09 110 GLY A CA 1
ATOM 819 C C . GLY A 1 110 ? 11.155 -12.743 -19.426 1.00 62.09 110 GLY A C 1
ATOM 820 O O . GLY A 1 110 ? 11.445 -12.480 -20.592 1.00 62.09 110 GLY A O 1
ATOM 821 N N . GLY A 1 111 ? 11.086 -13.999 -18.966 1.00 54.00 111 GLY A N 1
ATOM 822 C CA . GLY A 1 111 ? 11.324 -15.185 -19.796 1.00 54.00 111 GLY A CA 1
ATOM 823 C C . GLY A 1 111 ? 10.282 -15.393 -20.902 1.00 54.00 111 GLY A C 1
ATOM 824 O O . GLY A 1 111 ? 10.630 -15.858 -21.986 1.00 54.00 111 GLY A O 1
ATOM 825 N N . ASP A 1 112 ? 9.032 -14.978 -20.682 1.00 51.78 112 ASP A N 1
ATOM 826 C CA . ASP A 1 112 ? 7.940 -15.199 -21.643 1.00 51.78 112 ASP A CA 1
ATOM 827 C C . ASP A 1 112 ? 8.016 -14.273 -22.865 1.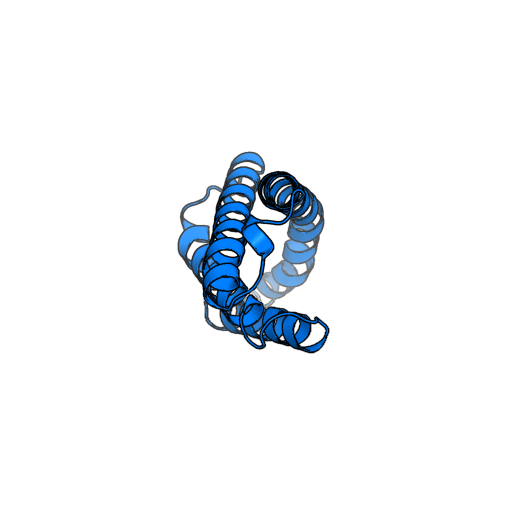00 51.78 112 ASP A C 1
ATOM 829 O O . ASP A 1 112 ? 7.628 -14.643 -23.973 1.00 51.78 112 ASP A O 1
ATOM 833 N N . ARG A 1 113 ? 8.612 -13.087 -22.709 1.00 53.56 113 ARG A N 1
ATOM 834 C CA . ARG A 1 113 ? 8.651 -12.062 -23.762 1.00 53.56 113 ARG A CA 1
ATOM 835 C C . ARG A 1 113 ? 9.594 -12.401 -24.925 1.00 53.56 113 ARG A C 1
ATOM 837 O O . ARG A 1 113 ? 9.537 -11.747 -25.960 1.00 53.56 113 ARG A O 1
ATOM 844 N N . HIS A 1 114 ? 10.456 -13.411 -24.773 1.00 44.38 114 HIS A N 1
ATOM 845 C CA . HIS A 1 114 ? 11.365 -13.871 -25.831 1.00 44.38 114 HIS A CA 1
ATOM 846 C C . HIS A 1 114 ? 10.739 -14.937 -26.751 1.00 44.38 114 HIS A C 1
ATOM 848 O O . HIS A 1 114 ? 11.256 -15.173 -27.839 1.00 44.38 114 HIS A O 1
ATOM 854 N N . ARG A 1 115 ? 9.619 -15.565 -26.356 1.00 50.25 115 ARG A N 1
ATOM 855 C CA . ARG A 1 115 ? 8.947 -16.607 -27.159 1.00 50.25 115 ARG A CA 1
ATOM 856 C C . ARG A 1 115 ? 7.956 -16.060 -28.189 1.00 50.25 115 ARG A C 1
ATOM 858 O O . ARG A 1 115 ? 7.756 -16.704 -29.210 1.00 50.25 115 ARG A O 1
ATOM 865 N N . GLU A 1 116 ? 7.385 -14.878 -27.964 1.00 48.62 116 GLU A N 1
ATOM 866 C CA . GLU A 1 116 ? 6.434 -14.251 -28.901 1.00 48.62 116 GLU A CA 1
ATOM 867 C C . GLU A 1 116 ? 7.102 -13.596 -30.122 1.00 48.62 116 GLU A C 1
ATOM 869 O O . GLU A 1 116 ? 6.425 -13.312 -31.097 1.00 48.62 116 GLU A O 1
ATOM 874 N N . MET A 1 117 ? 8.424 -13.379 -30.110 1.00 48.66 117 MET A N 1
ATOM 875 C CA . MET A 1 117 ? 9.164 -12.834 -31.265 1.00 48.66 117 MET A CA 1
ATOM 876 C C . MET A 1 117 ? 9.683 -13.917 -32.229 1.00 48.66 117 MET A C 1
ATOM 878 O O . MET A 1 117 ? 10.371 -13.594 -33.195 1.00 48.66 117 MET A O 1
ATOM 882 N N . MET A 1 118 ? 9.398 -15.196 -31.958 1.00 49.88 118 MET A N 1
ATOM 883 C CA . MET A 1 118 ? 9.817 -16.341 -32.783 1.00 49.88 118 MET A CA 1
ATOM 884 C C . MET A 1 118 ? 8.645 -17.051 -33.491 1.00 49.88 118 MET A C 1
ATOM 886 O O . MET A 1 118 ? 8.851 -18.119 -34.070 1.00 49.88 118 MET A O 1
ATOM 890 N N . LEU A 1 119 ? 7.439 -16.473 -33.449 1.00 46.09 119 LEU A N 1
ATOM 891 C CA . LEU A 1 119 ? 6.242 -16.907 -34.183 1.00 46.09 119 LEU A CA 1
ATOM 892 C C . LEU A 1 119 ? 5.730 -15.758 -35.057 1.00 46.09 119 LEU A C 1
ATOM 894 O O . LEU A 1 119 ? 5.140 -16.067 -36.114 1.00 46.09 119 LEU A O 1
#

Sequence (119 aa):
PEPAVVLGFTAGLIIDLLGSAPLGLRAMVLTIVAYVTVRTRDRFEISIPTIGVAVWAIALGGTVLLAIIGTLFGERILRDPLVLRQILLGPVYDVILAVAVLPLMTRVLGGDRHREMML

Foldseek 3Di:
DVVQLVVQLVVQQVVQVVDPAPRRLSSVLSSVLSVCCVVCVVVFDPDLVSVLVVLLVSQLVSLVSSQVVSVVVVHCLVVDPCNVVCSNVVSVVRSVVCVVVVVVCCVVVVVVVVVVVVD

Solvent-accessible surface area (backbone atoms only — not comparable to full-atom values): 6413 Å² total; per-residue (Å²): 104,67,72,49,26,52,49,20,27,51,54,17,37,52,51,18,71,75,46,93,55,66,80,47,55,46,12,50,40,33,22,52,42,33,43,51,51,59,73,48,50,88,79,53,65,100,41,71,69,54,46,40,53,50,47,27,54,49,40,34,52,36,46,50,49,43,41,55,52,38,39,76,74,68,43,64,45,84,74,39,87,59,39,65,54,47,51,61,48,46,20,53,53,50,30,57,47,43,69,63,45,50,65,51,49,49,56,67,63,50,60,60,69,66,60,71,80,77,116